Protein AF-A0A498KRM7-F1 (afdb_monomer)

Solvent-accessible surface area (backbone atoms only — not comparable to full-atom values): 10273 Å² total; per-residue (Å²): 116,70,70,62,53,54,54,50,52,51,55,53,52,55,65,71,66,56,75,82,71,75,77,71,68,79,79,68,83,72,92,68,93,82,65,61,79,34,46,36,85,34,88,87,24,96,72,38,64,85,87,56,49,73,67,54,52,52,54,52,52,51,52,52,52,52,52,51,50,50,51,50,52,48,66,72,62,71,70,75,58,91,85,62,92,75,71,87,85,65,93,72,69,62,61,35,30,31,57,50,69,48,60,38,70,71,41,68,44,74,43,61,74,63,91,89,58,89,82,85,81,76,78,41,55,90,53,94,78,74,76,93,65,100,55,76,71,45,48,57,91,70,18,81,69,56,77,88,87,57,94,87,64,83,132

Organism: Malus domestica (NCBI:txid3750)

Nearest PDB structures (foldseek):
  6qcb-assembly1_A  TM=7.915E-01  e=3.288E-01  Homo sapiens
  8tyf-assembly1_A  TM=9.054E-01  e=1.620E+00  Plasmodium vivax Sal-1
  4obz-assembly1_C  TM=6.838E-01  e=7.070E-01  Homo sapiens
  5n7n-assembly2_B  TM=8.305E-01  e=3.268E+00  Ixodes ricinus

Structure (mmCIF, N/CA/C/O backbone):
data_AF-A0A498KRM7-F1
#
_entry.id   AF-A0A498KRM7-F1
#
loop_
_atom_site.group_PDB
_atom_site.id
_atom_site.type_symbol
_atom_site.label_atom_id
_atom_site.label_alt_id
_atom_site.label_comp_id
_atom_site.label_asym_id
_atom_site.label_entity_id
_atom_site.label_seq_id
_atom_site.pdbx_PDB_ins_code
_atom_site.Cartn_x
_atom_site.Cartn_y
_atom_site.Cartn_z
_atom_site.occupancy
_atom_site.B_iso_or_equiv
_atom_site.auth_seq_id
_atom_site.auth_comp_id
_atom_site.auth_asym_id
_atom_site.auth_atom_id
_atom_site.pdbx_PDB_model_num
ATOM 1 N N . MET A 1 1 ? -59.646 27.316 9.190 1.00 57.19 1 MET A N 1
ATOM 2 C CA . MET A 1 1 ? -58.894 26.041 9.091 1.00 57.19 1 MET A CA 1
ATOM 3 C C . MET A 1 1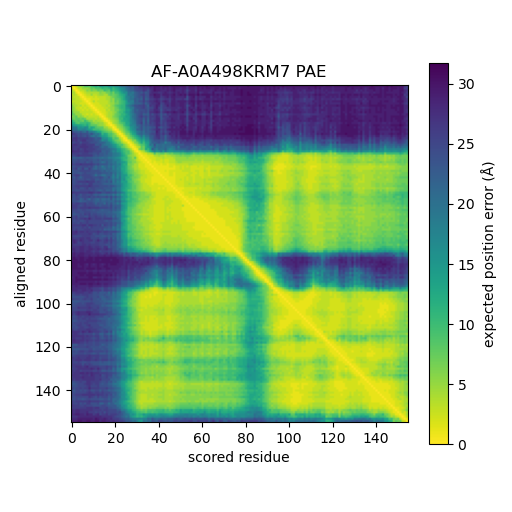 ? -58.592 25.630 7.647 1.00 57.19 1 MET A C 1
ATOM 5 O O . MET A 1 1 ? -57.488 25.167 7.413 1.00 57.19 1 MET A O 1
ATOM 9 N N . ALA A 1 2 ? -59.483 25.862 6.671 1.00 56.31 2 ALA A N 1
ATOM 10 C CA . ALA A 1 2 ? -59.248 25.506 5.261 1.00 56.31 2 ALA A CA 1
ATOM 11 C C . ALA A 1 2 ? -58.045 26.218 4.594 1.00 56.31 2 ALA A C 1
ATOM 13 O O . ALA A 1 2 ? -57.317 25.595 3.831 1.00 56.31 2 ALA A O 1
ATOM 14 N N . SER A 1 3 ? -57.780 27.488 4.932 1.00 60.19 3 SER A N 1
ATOM 15 C CA . SER A 1 3 ? -56.672 28.268 4.343 1.00 60.19 3 SER A CA 1
ATOM 16 C C . SER A 1 3 ? -55.282 27.673 4.637 1.00 60.19 3 SER A C 1
ATOM 18 O O . SER A 1 3 ? -54.439 27.574 3.750 1.00 60.19 3 SER A O 1
ATOM 20 N N . ASN A 1 4 ? -55.072 27.160 5.856 1.00 62.75 4 ASN A N 1
ATOM 21 C CA . ASN A 1 4 ? -53.793 26.562 6.259 1.00 62.75 4 ASN A CA 1
ATOM 22 C C . ASN A 1 4 ? -53.541 25.201 5.589 1.00 62.75 4 ASN A C 1
ATOM 24 O O . ASN A 1 4 ? -52.390 24.853 5.333 1.00 62.75 4 ASN A O 1
ATOM 28 N N . LEU A 1 5 ? -54.601 24.443 5.272 1.00 63.94 5 LEU A N 1
ATOM 29 C CA . LEU A 1 5 ? -54.476 23.191 4.518 1.00 63.94 5 LEU A CA 1
ATOM 30 C C . LEU A 1 5 ? -54.091 23.451 3.059 1.00 63.94 5 LEU A C 1
ATOM 32 O O . LEU A 1 5 ? -53.224 22.761 2.534 1.00 63.94 5 LEU A O 1
ATOM 36 N N . ILE A 1 6 ? -54.674 24.471 2.425 1.00 69.94 6 ILE A N 1
ATOM 37 C CA . ILE A 1 6 ? -54.345 24.833 1.038 1.00 69.94 6 ILE A CA 1
ATOM 38 C C . ILE A 1 6 ? -52.885 25.291 0.940 1.00 69.94 6 ILE A C 1
ATOM 40 O O . ILE A 1 6 ? -52.164 24.844 0.051 1.00 69.94 6 ILE A O 1
ATOM 44 N N . PHE A 1 7 ? -52.420 26.104 1.894 1.00 66.06 7 PHE A N 1
ATOM 45 C CA . PHE A 1 7 ? -51.023 26.549 1.948 1.00 66.06 7 PHE A CA 1
ATOM 46 C C . PHE A 1 7 ? -50.040 25.388 2.169 1.00 66.06 7 PHE A C 1
ATOM 48 O O . PHE A 1 7 ? -48.995 25.329 1.522 1.00 66.06 7 PHE A O 1
ATOM 55 N N . SER A 1 8 ? -50.397 24.436 3.038 1.00 68.38 8 SER A N 1
ATOM 56 C CA . SER A 1 8 ? -49.611 23.221 3.292 1.00 68.38 8 SER A CA 1
ATOM 57 C C . SER A 1 8 ? -49.501 22.334 2.045 1.00 68.38 8 SER A C 1
ATOM 59 O O . SER A 1 8 ? -48.406 21.913 1.674 1.00 68.38 8 SER A O 1
ATOM 61 N N . HIS A 1 9 ? -50.610 22.112 1.333 1.00 67.69 9 HIS A N 1
ATOM 62 C CA . HIS A 1 9 ? -50.600 21.330 0.095 1.00 67.69 9 HIS A CA 1
ATOM 63 C C . HIS A 1 9 ? -49.837 22.027 -1.040 1.00 67.69 9 HIS A C 1
ATOM 65 O O . HIS A 1 9 ? -49.131 21.349 -1.788 1.00 67.69 9 HIS A O 1
ATOM 71 N N . LEU A 1 10 ? -49.900 23.362 -1.134 1.00 68.12 10 LEU A N 1
ATOM 72 C CA . LEU A 1 10 ? -49.090 24.124 -2.091 1.00 68.12 10 LEU A CA 1
ATOM 73 C C . LEU A 1 10 ? -47.587 23.975 -1.808 1.00 68.12 10 LEU A C 1
ATOM 75 O O . LEU A 1 10 ? -46.813 23.722 -2.729 1.00 68.12 10 LEU A O 1
ATOM 79 N N . LEU A 1 11 ? -47.176 24.079 -0.540 1.00 64.94 11 LEU A N 1
ATOM 80 C CA . LEU A 1 11 ? -45.778 23.919 -0.121 1.00 64.94 11 LEU A CA 1
ATOM 81 C C . LEU A 1 11 ? -45.237 22.513 -0.417 1.00 64.94 11 LEU A C 1
ATOM 83 O O . LEU A 1 11 ? -44.114 22.373 -0.901 1.00 64.94 11 LEU A O 1
ATOM 87 N N . ILE A 1 12 ? -46.040 21.475 -0.177 1.00 66.94 12 ILE A N 1
ATOM 88 C CA . ILE A 1 12 ? -45.656 20.086 -0.468 1.00 66.94 12 ILE A CA 1
ATOM 89 C C . ILE A 1 12 ? -45.570 19.851 -1.984 1.00 66.94 12 ILE A C 1
ATOM 91 O O . ILE A 1 12 ? -44.625 19.215 -2.448 1.00 66.94 12 ILE A O 1
ATOM 95 N N . SER A 1 13 ? -46.497 20.408 -2.771 1.00 65.25 13 SER A N 1
ATOM 96 C CA . SER A 1 13 ? -46.458 20.309 -4.235 1.00 65.25 13 SER A CA 1
ATOM 97 C C . SER A 1 13 ? -45.222 20.991 -4.828 1.00 65.25 13 SER A C 1
ATOM 99 O O . SER A 1 13 ? -44.617 20.442 -5.746 1.00 65.25 13 SER A O 1
ATOM 101 N N . ILE A 1 14 ? -44.816 22.147 -4.288 1.00 63.16 14 ILE A N 1
ATOM 102 C CA . ILE A 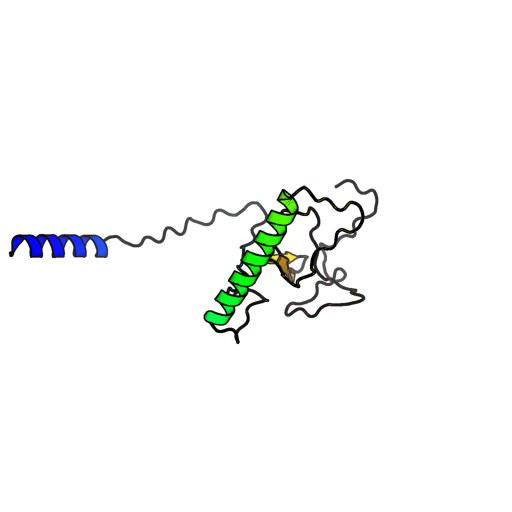1 14 ? -43.618 22.874 -4.734 1.00 63.16 14 ILE A CA 1
ATOM 103 C C . ILE A 1 14 ? -42.353 22.034 -4.511 1.00 63.16 14 ILE A C 1
ATOM 105 O O . ILE A 1 14 ? -41.505 21.981 -5.399 1.00 63.16 14 ILE A O 1
ATOM 109 N N . MET A 1 15 ? -42.249 21.313 -3.388 1.00 61.88 15 MET A N 1
ATOM 110 C CA . MET A 1 15 ? -41.088 20.461 -3.084 1.00 61.88 15 MET A CA 1
ATOM 111 C C . MET A 1 15 ? -40.979 19.212 -3.974 1.00 61.88 15 MET A C 1
ATOM 113 O O . MET A 1 15 ? -39.873 18.727 -4.195 1.00 61.88 15 MET A O 1
ATOM 117 N N . ILE A 1 16 ? -42.095 18.701 -4.507 1.00 63.19 16 ILE A N 1
ATOM 118 C CA . ILE A 1 16 ? -42.110 17.521 -5.394 1.00 63.19 16 ILE A CA 1
ATOM 119 C C . ILE A 1 16 ? -41.767 17.907 -6.843 1.00 63.19 16 ILE A C 1
ATOM 121 O O . ILE A 1 16 ? -41.226 17.094 -7.589 1.00 63.19 16 ILE A O 1
ATOM 125 N N . THR A 1 17 ? -42.039 19.153 -7.245 1.00 57.31 17 THR A N 1
ATOM 126 C CA . THR A 1 17 ? -41.766 19.638 -8.607 1.00 57.31 17 THR A CA 1
ATOM 127 C C . THR A 1 17 ? -40.364 20.194 -8.822 1.00 57.31 17 THR A C 1
ATOM 129 O O . THR A 1 17 ? -40.031 20.495 -9.964 1.00 57.31 17 THR A O 1
ATOM 132 N N . ILE A 1 18 ? -39.533 20.334 -7.779 1.00 61.56 18 ILE A N 1
ATOM 133 C CA . ILE A 1 18 ? -38.116 20.660 -7.981 1.00 61.56 18 ILE A CA 1
ATOM 134 C C . ILE A 1 18 ? -37.482 19.413 -8.597 1.00 61.56 18 ILE A C 1
ATOM 136 O O . ILE A 1 18 ? -37.356 18.399 -7.903 1.00 61.56 18 ILE A O 1
ATOM 140 N N . PRO A 1 19 ? -37.073 19.439 -9.877 1.00 58.38 19 PRO A N 1
ATOM 141 C CA . PRO A 1 19 ? -36.328 18.330 -10.428 1.00 58.38 19 PRO A CA 1
ATOM 142 C C . PRO A 1 19 ? -35.072 18.227 -9.571 1.00 58.38 19 PRO A C 1
ATOM 144 O O . PRO A 1 19 ? -34.320 19.197 -9.457 1.00 58.38 19 PRO A O 1
ATOM 147 N N . GLN A 1 20 ? -34.828 17.068 -8.960 1.00 59.41 20 GLN A N 1
ATOM 148 C CA . GLN A 1 20 ? -33.484 16.716 -8.527 1.00 59.41 20 GLN A CA 1
ATOM 149 C C . GLN A 1 20 ? -32.651 16.577 -9.801 1.00 59.41 20 GLN A C 1
ATOM 151 O O . GLN A 1 20 ? -32.352 15.478 -10.258 1.00 59.41 20 GLN A O 1
ATOM 156 N N . SER A 1 21 ? -32.294 17.702 -10.419 1.00 55.53 21 SER A N 1
ATOM 157 C CA . SER A 1 21 ? -31.152 17.752 -11.300 1.00 55.53 21 SER A CA 1
ATOM 158 C C . SER A 1 21 ? -29.974 17.446 -10.394 1.00 55.53 21 SER A C 1
ATOM 160 O O . SER A 1 21 ? -29.400 18.333 -9.760 1.00 55.53 21 SER A O 1
ATOM 162 N N . SER A 1 22 ? -29.653 16.160 -10.266 1.00 56.50 22 SER A N 1
ATOM 163 C CA . SER A 1 22 ? -28.323 15.731 -9.900 1.00 56.50 22 SER A CA 1
ATOM 164 C C . SER A 1 22 ? -27.412 16.409 -10.910 1.00 56.50 22 SER A C 1
ATOM 166 O O . SER A 1 22 ? -27.273 15.941 -12.039 1.00 56.50 22 SER A O 1
ATOM 168 N N . MET A 1 23 ? -26.868 17.566 -10.535 1.00 48.72 23 MET A N 1
ATOM 169 C CA . MET A 1 23 ? -25.768 18.195 -11.238 1.00 48.72 23 MET A CA 1
ATOM 170 C C . MET A 1 23 ? -24.586 17.242 -11.087 1.00 48.72 23 MET A C 1
ATOM 172 O O . MET A 1 23 ? -23.705 17.431 -10.252 1.00 48.72 23 MET A O 1
ATOM 176 N N . SER A 1 24 ? -24.569 16.165 -11.871 1.00 58.97 24 SER A N 1
ATOM 177 C CA . SER A 1 24 ? -23.308 15.562 -12.236 1.00 58.97 24 SER A CA 1
ATOM 178 C C . SER A 1 24 ? -22.646 16.605 -13.117 1.00 58.97 24 SER A C 1
ATOM 180 O O . SER A 1 24 ? -22.970 16.713 -14.302 1.00 58.97 24 SER A O 1
ATOM 182 N N . SER A 1 25 ? -21.783 17.431 -12.519 1.00 55.44 25 SER A N 1
ATOM 183 C CA . SER A 1 25 ? -20.881 18.260 -13.307 1.00 55.44 25 SER A CA 1
ATOM 184 C C . SER A 1 25 ? -20.263 17.367 -14.380 1.00 55.44 25 SER A C 1
ATOM 186 O O . SER A 1 25 ? -19.811 16.263 -14.043 1.00 55.44 25 SER A O 1
ATOM 188 N N . PRO A 1 26 ? -20.261 17.792 -15.655 1.00 56.28 26 PRO A N 1
ATOM 189 C CA . PRO A 1 26 ? -19.512 17.080 -16.669 1.00 56.28 26 PRO A CA 1
ATOM 190 C C . PRO A 1 26 ? -18.087 16.941 -16.143 1.00 56.28 26 PRO A C 1
ATOM 192 O O . PRO A 1 26 ? -17.455 17.939 -15.795 1.00 56.28 26 PRO A O 1
ATOM 195 N N . LYS A 1 27 ? -17.618 15.697 -15.991 1.00 64.62 27 LYS A N 1
ATOM 196 C CA . LYS A 1 27 ? -16.244 15.434 -15.571 1.00 64.62 27 LYS A CA 1
ATOM 197 C C . LYS A 1 27 ? -15.353 15.988 -16.669 1.00 64.62 27 LYS A C 1
ATOM 199 O O . LYS A 1 27 ? -15.212 15.373 -17.724 1.00 64.62 27 LYS A O 1
ATOM 204 N N . THR A 1 28 ? -14.807 17.177 -16.452 1.00 67.06 28 THR A N 1
ATOM 205 C CA . THR A 1 28 ? -13.734 17.697 -17.286 1.00 67.06 28 THR A CA 1
ATOM 206 C C . THR A 1 28 ? -12.625 16.646 -17.316 1.00 67.06 28 THR A C 1
ATOM 208 O O . THR A 1 28 ? -12.346 16.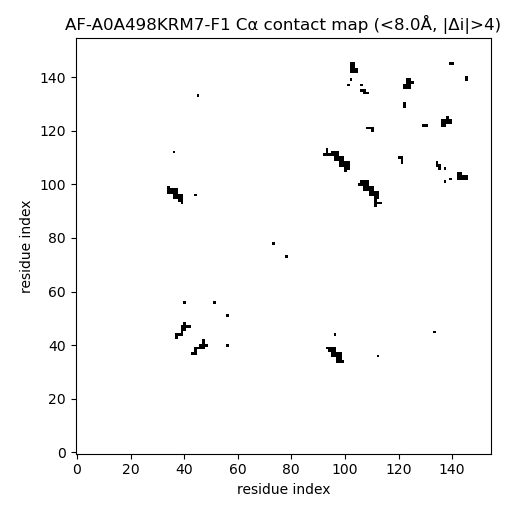040 -16.277 1.00 67.06 28 THR A O 1
ATOM 211 N N . PRO A 1 29 ? -11.997 16.378 -18.475 1.00 69.56 29 PRO A N 1
ATOM 212 C CA . PRO A 1 29 ? -10.862 15.472 -18.523 1.00 69.56 29 PRO A CA 1
ATOM 213 C C . PRO A 1 29 ? -9.796 16.010 -17.573 1.00 69.56 29 PRO A C 1
ATOM 215 O O . PRO A 1 29 ? -9.258 17.101 -17.790 1.00 69.56 29 PRO A O 1
ATOM 218 N N . VAL A 1 30 ? -9.535 15.287 -16.486 1.00 66.56 30 VAL A N 1
ATOM 219 C CA . VAL A 1 30 ? -8.496 15.678 -15.540 1.00 66.56 30 VAL A CA 1
ATOM 220 C C . VAL A 1 30 ? -7.163 15.550 -16.269 1.00 66.56 30 VAL A C 1
ATOM 222 O O . VAL A 1 30 ? -6.731 14.455 -16.621 1.00 66.56 30 VAL A O 1
ATOM 225 N N . ARG A 1 31 ? -6.511 16.686 -16.531 1.00 75.19 31 ARG A N 1
ATOM 226 C CA . ARG A 1 31 ? -5.102 16.722 -16.937 1.00 75.19 31 ARG A CA 1
ATOM 227 C C . ARG A 1 31 ? -4.255 16.471 -15.692 1.00 75.19 31 ARG A C 1
ATOM 229 O O . ARG A 1 31 ? -3.796 17.416 -15.063 1.00 75.19 31 ARG A O 1
ATOM 236 N N . GLY A 1 32 ? -4.114 15.208 -15.297 1.00 83.19 32 GLY A N 1
ATOM 237 C CA . GLY A 1 32 ? -3.305 14.835 -14.139 1.00 83.19 32 GLY A CA 1
ATOM 238 C C . GLY A 1 32 ? -3.702 13.509 -13.502 1.00 83.19 32 GLY A C 1
ATOM 239 O O . GLY A 1 32 ? -4.508 12.749 -14.037 1.00 83.19 32 GLY A O 1
ATOM 240 N N . PHE A 1 33 ? -3.106 13.242 -12.344 1.00 86.25 33 PHE A N 1
ATOM 241 C CA . PHE A 1 33 ? -3.447 12.097 -11.515 1.00 86.25 33 PHE A CA 1
ATOM 242 C C . PHE A 1 33 ? -4.683 12.409 -10.666 1.00 86.25 33 PHE A C 1
ATOM 244 O O . PHE A 1 33 ? -4.699 13.373 -9.904 1.00 86.25 33 PHE A O 1
ATOM 251 N N . GLU A 1 34 ? -5.706 11.566 -10.780 1.00 88.31 34 GLU A N 1
ATOM 252 C CA . GLU A 1 34 ? -6.880 11.581 -9.911 1.00 88.31 34 GLU A CA 1
ATOM 253 C C . GLU A 1 34 ? -6.965 10.237 -9.188 1.00 88.31 34 GLU A C 1
ATOM 255 O O . GLU A 1 34 ? -6.985 9.177 -9.818 1.00 88.31 34 GLU A O 1
ATOM 260 N N . ALA A 1 35 ? -7.060 10.279 -7.861 1.00 89.00 35 ALA A N 1
ATOM 261 C CA . ALA A 1 35 ? -7.368 9.112 -7.052 1.00 89.00 35 ALA A CA 1
ATOM 262 C C . ALA A 1 35 ? -8.463 9.453 -6.047 1.00 89.00 35 ALA A C 1
ATOM 264 O O . ALA A 1 35 ? -8.412 10.462 -5.344 1.00 89.00 35 ALA A O 1
ATOM 265 N N . ARG A 1 36 ? -9.465 8.579 -5.960 1.00 89.44 36 ARG A N 1
ATOM 266 C CA . ARG A 1 36 ? -10.531 8.703 -4.968 1.00 89.44 36 ARG A CA 1
ATOM 267 C C . ARG A 1 36 ? -10.017 8.251 -3.603 1.00 89.44 36 ARG A C 1
ATOM 269 O O . ARG A 1 36 ? -9.508 7.137 -3.481 1.00 89.44 36 ARG A O 1
ATOM 276 N N . LEU A 1 37 ? -10.248 9.071 -2.577 1.00 92.75 37 LEU A N 1
ATOM 277 C CA . LEU A 1 37 ? -10.080 8.659 -1.185 1.00 92.75 37 LEU A CA 1
ATOM 278 C C . LEU A 1 37 ? -11.225 7.725 -0.771 1.00 92.75 37 LEU A C 1
ATOM 280 O O . LEU A 1 37 ? -12.410 8.031 -0.933 1.00 92.75 37 LEU A O 1
ATOM 284 N N . ILE A 1 38 ? -10.853 6.568 -0.242 1.00 94.31 38 ILE A N 1
ATOM 285 C CA . ILE A 1 38 ? -11.735 5.514 0.243 1.00 94.31 38 ILE A CA 1
ATOM 286 C C . ILE A 1 38 ? -11.513 5.409 1.747 1.00 94.31 38 ILE A C 1
ATOM 288 O O . ILE A 1 38 ? -10.422 5.065 2.199 1.00 94.31 38 ILE A O 1
ATOM 292 N N . HIS A 1 39 ? -12.554 5.684 2.530 1.00 92.94 39 HIS A N 1
ATOM 293 C CA . HIS A 1 39 ? -12.485 5.484 3.973 1.00 92.94 39 HIS A CA 1
ATOM 294 C C . HIS A 1 39 ? -12.285 3.994 4.292 1.00 92.94 39 HIS A C 1
ATOM 296 O O . HIS A 1 39 ? -12.945 3.143 3.691 1.00 92.94 39 HIS A O 1
ATOM 302 N N . ARG A 1 40 ? -11.436 3.658 5.267 1.00 90.44 40 ARG A N 1
ATOM 303 C CA . ARG A 1 40 ? -11.061 2.264 5.578 1.00 90.44 40 ARG A CA 1
ATOM 304 C C . ARG A 1 40 ? -12.226 1.329 5.901 1.00 90.44 40 ARG A C 1
ATOM 306 O O . ARG A 1 40 ? -12.159 0.144 5.592 1.00 90.44 40 ARG A O 1
ATOM 313 N N . ASP A 1 41 ? -13.282 1.871 6.506 1.00 90.38 41 ASP A N 1
ATOM 314 C CA . ASP A 1 41 ? -14.492 1.134 6.893 1.00 90.38 41 ASP A CA 1
ATOM 315 C C . ASP A 1 41 ? -15.553 1.112 5.768 1.00 90.38 41 ASP A C 1
ATOM 317 O O . ASP A 1 41 ? -16.659 0.614 5.974 1.00 90.38 41 ASP A O 1
ATOM 321 N N . SER A 1 42 ? -15.241 1.652 4.583 1.00 92.12 42 SER A N 1
ATOM 322 C CA . SER A 1 42 ? -16.087 1.568 3.386 1.00 92.12 42 SER A CA 1
ATOM 323 C C . SER A 1 42 ? -16.063 0.153 2.801 1.00 92.12 42 SER A C 1
ATOM 325 O O . SER A 1 42 ? -14.982 -0.422 2.724 1.00 92.12 42 SER A O 1
ATOM 327 N N . PRO A 1 43 ? -17.178 -0.381 2.268 1.00 92.25 43 PRO A N 1
ATOM 328 C CA . PRO A 1 43 ? -17.184 -1.637 1.507 1.00 92.25 43 PRO A CA 1
ATOM 329 C C . PRO A 1 43 ? -16.219 -1.673 0.311 1.00 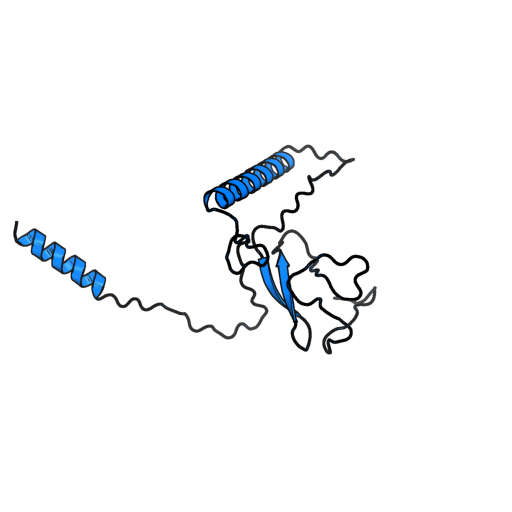92.25 43 PRO A C 1
ATOM 331 O O . PRO A 1 43 ? -15.881 -2.743 -0.177 1.00 92.25 43 PRO A O 1
ATOM 334 N N . GLN A 1 44 ? -15.780 -0.508 -0.173 1.00 90.31 44 GLN A N 1
ATOM 335 C CA . GLN A 1 44 ? -14.810 -0.374 -1.268 1.00 90.31 44 GLN A CA 1
ATOM 336 C C . GLN A 1 44 ? -13.349 -0.509 -0.806 1.00 90.31 44 GLN A C 1
ATOM 338 O O . GLN A 1 44 ? -12.442 -0.515 -1.637 1.00 90.31 44 GLN A O 1
ATOM 343 N N . SER A 1 45 ? -13.110 -0.549 0.505 1.00 89.56 45 SER A N 1
ATOM 344 C CA . SER A 1 45 ? -11.779 -0.653 1.101 1.00 89.56 45 SER A CA 1
ATOM 345 C C . SER A 1 45 ? -11.289 -2.104 1.098 1.00 89.56 45 SER A C 1
ATOM 347 O O . SER A 1 45 ? -12.051 -2.990 1.493 1.00 89.56 45 SER A O 1
ATOM 349 N N . PRO A 1 46 ? -10.007 -2.370 0.779 1.00 86.12 46 PRO A N 1
ATOM 350 C CA . PRO A 1 46 ? -9.416 -3.699 0.958 1.00 86.12 46 PRO A CA 1
ATOM 351 C C . PRO A 1 46 ? -9.366 -4.134 2.435 1.00 86.12 46 PRO A C 1
ATOM 353 O O . PRO A 1 46 ? -9.231 -5.318 2.722 1.00 86.12 46 PRO A O 1
ATOM 356 N N . PHE A 1 47 ? -9.512 -3.197 3.379 1.00 85.38 47 PHE A N 1
ATOM 357 C CA . PHE A 1 47 ? -9.553 -3.471 4.819 1.00 85.38 47 PHE A CA 1
ATOM 358 C C . PHE A 1 47 ? -10.980 -3.599 5.371 1.00 85.38 47 PHE A C 1
ATOM 360 O O . PHE A 1 47 ? -11.172 -3.618 6.592 1.00 85.38 47 PHE A O 1
ATOM 367 N N . TYR A 1 48 ? -11.997 -3.649 4.505 1.00 89.06 48 TYR A N 1
ATOM 368 C CA . TYR A 1 48 ? -13.381 -3.747 4.945 1.00 89.06 48 TYR A CA 1
ATOM 369 C C . TYR A 1 48 ? -13.653 -5.078 5.652 1.00 89.06 48 TYR A C 1
ATOM 371 O O . TYR A 1 48 ? -13.654 -6.150 5.050 1.00 89.06 48 TYR A O 1
ATOM 379 N N . ASN A 1 49 ? -13.952 -5.011 6.950 1.00 89.44 49 ASN A N 1
ATOM 380 C CA . ASN A 1 49 ? -14.339 -6.191 7.709 1.00 89.44 49 ASN A CA 1
ATOM 381 C C . ASN A 1 49 ? -15.844 -6.469 7.549 1.00 89.44 49 ASN A C 1
ATOM 383 O O . ASN A 1 49 ? -16.685 -5.828 8.194 1.00 89.44 49 ASN A O 1
ATOM 387 N N . LEU A 1 50 ? -16.165 -7.470 6.724 1.00 91.44 50 LEU A N 1
ATOM 388 C CA . LEU A 1 50 ? -17.529 -7.968 6.496 1.00 91.44 50 LEU A CA 1
ATOM 389 C C . LEU A 1 50 ? -18.187 -8.517 7.771 1.00 91.44 50 LEU A C 1
ATOM 391 O O . LEU A 1 50 ? -19.399 -8.414 7.930 1.00 91.44 50 LEU A O 1
ATOM 395 N N . LYS A 1 51 ? -17.397 -9.055 8.706 1.00 94.31 51 LYS A N 1
ATOM 396 C CA . LYS A 1 51 ? -17.884 -9.642 9.966 1.00 94.31 51 LYS A CA 1
ATOM 397 C C . LYS A 1 51 ? -18.104 -8.596 11.068 1.00 94.31 51 LYS A C 1
ATOM 399 O O . LYS A 1 51 ? -18.591 -8.929 12.147 1.00 94.31 51 LYS A O 1
ATOM 404 N N . ALA A 1 52 ? -17.722 -7.336 10.849 1.00 92.19 52 ALA A N 1
ATOM 405 C CA . ALA A 1 52 ? -17.858 -6.293 11.860 1.00 92.19 52 ALA A CA 1
ATOM 406 C C . ALA A 1 52 ? -19.300 -5.769 11.952 1.00 92.19 52 ALA A C 1
ATOM 408 O O . ALA A 1 52 ? -19.879 -5.307 10.969 1.00 92.19 52 ALA A O 1
ATOM 409 N N . THR A 1 53 ? -19.854 -5.756 13.166 1.00 94.88 53 THR A N 1
ATOM 410 C CA . THR A 1 53 ? -21.125 -5.080 13.458 1.00 94.88 53 THR A CA 1
ATOM 411 C C . THR A 1 53 ? -20.949 -3.553 13.460 1.00 94.88 53 THR A C 1
ATOM 413 O O . THR A 1 53 ? -19.828 -3.061 13.647 1.00 94.88 53 THR A O 1
ATOM 416 N N . PRO A 1 54 ? -22.033 -2.764 13.320 1.00 93.81 54 PRO A N 1
ATOM 417 C CA . PRO A 1 54 ? -21.964 -1.305 13.455 1.00 93.81 54 PRO A CA 1
ATOM 418 C C . PRO A 1 54 ? -21.313 -0.853 14.771 1.00 93.81 54 PRO A C 1
ATOM 420 O O . PRO A 1 54 ? -20.444 0.017 14.774 1.00 93.81 54 PRO A O 1
ATOM 423 N N . THR A 1 55 ? -21.642 -1.510 15.885 1.00 95.25 55 THR A N 1
ATOM 424 C CA . THR A 1 55 ? -21.041 -1.228 17.195 1.00 95.25 55 THR A CA 1
ATOM 425 C C . THR A 1 55 ? -19.539 -1.504 17.215 1.00 95.25 55 THR A C 1
ATOM 427 O O . THR A 1 55 ? -18.785 -0.719 17.790 1.00 95.25 55 THR A O 1
ATOM 430 N N . ASN A 1 56 ? -19.080 -2.585 16.573 1.00 92.44 56 ASN A N 1
ATOM 431 C CA . ASN A 1 56 ? -17.651 -2.884 16.465 1.00 92.44 56 ASN A CA 1
ATOM 432 C C . ASN A 1 56 ? -16.919 -1.787 15.683 1.00 92.44 56 ASN A C 1
ATOM 434 O O . ASN A 1 56 ? -15.862 -1.341 16.124 1.00 92.44 56 ASN A O 1
ATOM 438 N N . ARG A 1 57 ? -17.503 -1.289 14.584 1.00 90.31 57 ARG A N 1
ATOM 439 C CA . ARG A 1 57 ? -16.931 -0.177 13.803 1.00 90.31 57 ARG A CA 1
ATOM 440 C C . ARG A 1 57 ? -16.818 1.104 14.633 1.00 90.31 57 ARG A C 1
ATOM 442 O O . ARG A 1 57 ? -15.750 1.708 14.662 1.00 90.31 57 ARG A O 1
ATOM 449 N N . ILE A 1 58 ? -17.860 1.459 15.390 1.00 92.06 58 ILE A N 1
ATOM 450 C CA . ILE A 1 58 ? -17.848 2.628 16.291 1.00 92.06 58 ILE A CA 1
ATOM 451 C C . ILE A 1 58 ? -16.778 2.478 17.381 1.00 92.06 58 ILE A C 1
ATOM 453 O O . ILE A 1 58 ? -16.023 3.415 17.645 1.00 92.06 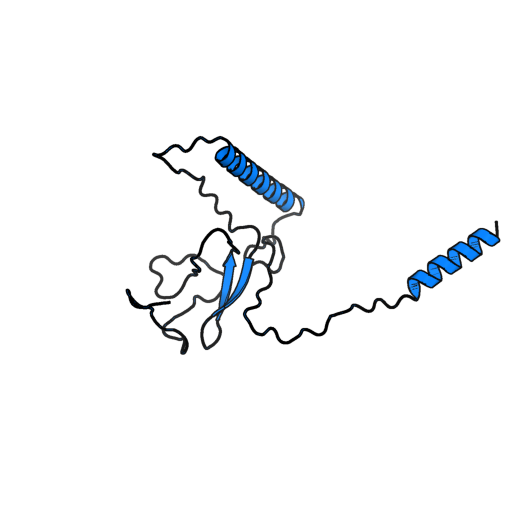58 ILE A O 1
ATOM 457 N N . LYS A 1 59 ? -16.675 1.297 18.005 1.00 91.94 59 LYS A N 1
ATOM 458 C CA . LYS A 1 59 ? -15.643 1.016 19.017 1.00 91.94 59 LYS A CA 1
ATOM 459 C C . LYS A 1 59 ? -14.237 1.163 18.432 1.00 91.94 59 LYS A C 1
ATOM 461 O O . LYS A 1 59 ? -13.392 1.799 19.061 1.00 91.94 59 LYS A O 1
ATOM 466 N N . SER A 1 60 ? -13.997 0.627 17.238 1.00 88.31 60 SER A N 1
ATOM 467 C CA . SER A 1 60 ? -12.711 0.756 16.546 1.00 88.31 60 SER A CA 1
ATOM 468 C C . SER A 1 60 ? -12.395 2.210 16.189 1.00 88.31 60 SER A C 1
ATOM 470 O O . SER A 1 60 ? -11.297 2.674 16.485 1.00 88.31 60 SER A O 1
ATOM 472 N N . ALA A 1 61 ? -13.360 2.963 15.653 1.00 88.62 61 ALA A N 1
ATOM 473 C CA . ALA A 1 61 ? -13.191 4.387 15.359 1.00 88.62 61 ALA A CA 1
ATOM 474 C C . ALA A 1 61 ? -12.855 5.200 16.621 1.00 88.62 61 ALA A C 1
ATOM 476 O O . ALA A 1 61 ? -11.922 6.003 16.617 1.00 88.62 61 ALA A O 1
ATOM 477 N N . ARG A 1 62 ? -13.539 4.933 17.741 1.00 90.62 62 ARG A N 1
ATOM 478 C CA . ARG A 1 62 ? -13.246 5.574 19.032 1.00 90.62 62 ARG A CA 1
ATOM 479 C C . ARG A 1 62 ? -11.823 5.287 19.513 1.00 90.62 62 ARG A C 1
ATOM 481 O O . ARG A 1 62 ? -11.157 6.206 19.980 1.00 90.62 62 ARG A O 1
ATOM 488 N N . ARG A 1 63 ? -11.351 4.038 19.400 1.00 89.69 63 ARG A N 1
ATOM 489 C CA . ARG A 1 63 ? -9.970 3.672 19.772 1.00 89.69 63 ARG A CA 1
ATOM 490 C C . ARG A 1 63 ? -8.947 4.479 18.972 1.00 89.69 63 ARG A C 1
ATOM 492 O O . ARG A 1 63 ? -8.040 5.045 19.575 1.00 89.69 63 ARG A O 1
ATOM 499 N N . ARG A 1 64 ? -9.147 4.618 17.657 1.00 87.25 64 ARG A N 1
ATOM 500 C CA . ARG A 1 64 ? -8.270 5.423 16.787 1.00 87.25 64 ARG A CA 1
ATOM 501 C C . ARG A 1 64 ? -8.267 6.903 17.158 1.00 87.25 64 ARG A C 1
ATOM 503 O O . ARG A 1 64 ? -7.206 7.514 17.223 1.00 87.25 64 ARG A O 1
ATOM 510 N N . ILE A 1 65 ? -9.434 7.477 17.457 1.00 88.00 65 ILE A N 1
ATOM 511 C CA . ILE A 1 65 ? -9.538 8.874 17.912 1.00 88.00 65 ILE A CA 1
ATOM 512 C C . ILE A 1 65 ? -8.754 9.082 19.212 1.00 88.00 65 ILE A C 1
ATOM 514 O O . ILE A 1 65 ? -7.980 10.031 19.307 1.00 88.00 65 ILE A O 1
ATOM 518 N N . ILE A 1 66 ? -8.907 8.187 20.192 1.00 89.25 66 ILE A N 1
ATOM 519 C CA . ILE A 1 66 ? -8.172 8.266 21.463 1.00 89.25 66 ILE A CA 1
ATOM 520 C C . ILE A 1 66 ? -6.660 8.147 21.224 1.00 89.25 66 ILE A C 1
ATOM 522 O O . ILE A 1 66 ? -5.897 8.942 21.770 1.00 89.25 66 ILE A O 1
ATOM 526 N N . ALA A 1 67 ? -6.221 7.210 20.379 1.00 85.12 67 ALA A N 1
ATOM 527 C CA . ALA A 1 67 ? -4.810 7.056 20.026 1.00 85.12 67 ALA A CA 1
ATOM 528 C C . ALA A 1 67 ? -4.236 8.335 19.390 1.00 85.12 67 ALA A C 1
ATOM 530 O O . ALA A 1 67 ? -3.195 8.827 19.829 1.00 85.12 67 ALA A O 1
ATOM 531 N N . ARG A 1 68 ? -4.956 8.942 18.435 1.00 83.75 68 ARG A N 1
ATOM 532 C CA . ARG A 1 68 ? -4.564 10.222 17.819 1.00 83.75 68 ARG A CA 1
ATOM 533 C C . ARG A 1 68 ? -4.510 11.366 18.821 1.00 83.75 68 ARG A C 1
ATOM 535 O O . ARG A 1 68 ? -3.562 12.144 18.800 1.00 83.75 68 ARG A O 1
ATOM 542 N N . GLN A 1 69 ? -5.491 11.465 19.715 1.00 88.50 69 GLN A N 1
ATOM 543 C CA . GLN A 1 69 ? -5.489 12.479 20.771 1.00 88.50 69 GLN A CA 1
ATOM 544 C C . GLN A 1 69 ? -4.299 12.309 21.719 1.00 88.50 69 GLN A C 1
ATOM 546 O O . GLN A 1 69 ? -3.683 13.301 22.098 1.00 88.50 69 GLN A O 1
ATOM 551 N N . ASN A 1 70 ? -3.951 11.073 22.082 1.00 86.00 70 ASN A N 1
ATOM 552 C CA . ASN A 1 70 ? -2.786 10.791 22.919 1.00 86.00 70 ASN A CA 1
ATOM 553 C C . ASN A 1 70 ? -1.481 11.174 22.212 1.00 86.00 70 ASN A C 1
ATOM 555 O O . ASN A 1 70 ? -0.636 11.822 22.825 1.00 86.00 70 ASN A O 1
ATOM 559 N N . TYR A 1 71 ? -1.349 10.848 20.923 1.00 81.62 71 TYR A N 1
ATOM 560 C CA . TYR A 1 71 ? -0.204 11.259 20.110 1.00 81.62 71 TYR A CA 1
ATOM 561 C C . TYR A 1 71 ? -0.093 12.786 20.008 1.00 81.62 71 TYR A C 1
ATOM 563 O O . TYR A 1 71 ? 0.972 13.348 20.249 1.00 81.62 71 TYR A O 1
ATOM 571 N N . PHE A 1 72 ? -1.204 13.477 19.744 1.00 83.19 72 PHE A N 1
ATOM 572 C CA . PHE A 1 72 ? -1.222 14.937 19.684 1.00 83.19 72 PHE A CA 1
ATOM 573 C C . PHE A 1 72 ? -0.866 15.572 21.035 1.00 83.19 72 PHE A C 1
ATOM 575 O O . PHE A 1 72 ? -0.040 16.475 21.093 1.00 83.19 72 PHE A O 1
ATOM 582 N N . LYS A 1 73 ? -1.418 15.066 22.145 1.00 87.44 73 LYS A N 1
ATOM 583 C CA . LYS A 1 73 ? -1.037 15.513 23.495 1.00 87.44 73 LYS A CA 1
ATOM 584 C C . LYS A 1 73 ? 0.449 15.295 23.771 1.00 87.44 73 LYS A C 1
ATOM 586 O O . LYS A 1 73 ? 1.076 16.162 24.371 1.00 87.44 73 LYS A O 1
ATOM 591 N N . TRP A 1 74 ? 1.007 14.162 23.341 1.00 84.75 74 TRP A N 1
ATOM 592 C CA . TRP A 1 74 ? 2.436 13.884 23.461 1.00 84.75 74 TRP A CA 1
ATOM 593 C C . TRP A 1 74 ? 3.270 14.902 22.673 1.00 84.75 74 TRP A C 1
ATOM 595 O O . TRP A 1 74 ? 4.153 15.521 23.267 1.00 84.75 74 TRP A O 1
ATOM 605 N N . LEU A 1 75 ? 2.925 15.167 21.407 1.00 82.88 75 LEU A N 1
ATOM 606 C CA . LEU A 1 75 ? 3.573 16.201 20.590 1.00 82.88 75 LEU A CA 1
ATOM 607 C C . LEU A 1 75 ? 3.525 17.580 21.265 1.00 82.88 75 LEU A C 1
ATOM 609 O O . LEU A 1 75 ? 4.544 18.260 21.369 1.00 82.88 75 LEU A O 1
ATOM 613 N N . MET A 1 76 ? 2.359 17.967 21.786 1.00 86.19 76 MET A N 1
ATOM 614 C CA . MET A 1 76 ? 2.157 19.262 22.444 1.00 86.19 76 MET A CA 1
ATOM 615 C C . MET A 1 76 ? 2.824 19.365 23.822 1.00 86.19 76 MET A C 1
ATOM 617 O O . MET A 1 76 ? 2.992 20.466 24.338 1.00 86.19 76 MET A O 1
ATOM 621 N N . SER A 1 77 ? 3.214 18.246 24.437 1.00 85.50 77 SER A N 1
ATOM 622 C CA . SER A 1 77 ? 3.820 18.246 25.774 1.00 85.50 77 SER A CA 1
ATOM 623 C C . SER A 1 77 ? 5.267 18.749 25.805 1.00 85.50 77 SER A C 1
ATOM 625 O O . SER A 1 77 ? 5.831 18.887 26.890 1.00 85.50 77 SER A O 1
ATOM 627 N N . GLY A 1 78 ? 5.899 18.967 24.645 1.00 73.12 78 GLY A N 1
ATOM 628 C CA . GLY A 1 78 ? 7.299 19.397 24.553 1.00 73.12 78 GLY A CA 1
ATOM 629 C C . GLY A 1 78 ? 8.313 18.367 25.074 1.00 73.12 78 GLY A C 1
ATOM 630 O O . GLY A 1 78 ? 9.511 18.640 25.098 1.00 73.12 78 GLY A O 1
ATOM 631 N N . LYS A 1 79 ? 7.862 17.170 25.477 1.00 67.25 79 LYS A N 1
ATOM 632 C CA . LYS A 1 79 ? 8.707 16.064 25.942 1.00 67.25 79 LYS A CA 1
ATOM 633 C C . LYS A 1 79 ? 9.306 15.316 24.750 1.00 67.25 79 LYS A C 1
ATOM 635 O O . LYS A 1 79 ? 8.954 14.172 24.475 1.00 67.25 79 LYS A O 1
ATOM 640 N N . THR A 1 80 ? 10.238 15.948 24.046 1.00 58.97 80 THR A N 1
ATOM 641 C CA . THR A 1 80 ? 11.135 15.243 23.125 1.00 58.97 80 THR A CA 1
ATOM 642 C C . THR A 1 80 ? 12.148 14.454 23.956 1.00 58.97 80 THR A C 1
ATOM 644 O O . THR A 1 80 ? 13.199 14.956 24.351 1.00 58.97 80 THR A O 1
ATOM 647 N N . GLN A 1 81 ? 11.842 13.194 24.275 1.00 57.62 81 GLN A N 1
ATOM 648 C CA . GLN A 1 81 ? 12.879 12.278 24.749 1.00 57.62 81 GLN A CA 1
ATOM 649 C C . GLN A 1 81 ? 13.857 12.056 23.588 1.00 57.62 81 GLN A C 1
ATOM 651 O O . GLN A 1 81 ? 13.586 11.276 22.680 1.00 57.62 81 GLN A O 1
ATOM 656 N N . ARG A 1 82 ? 14.991 12.770 23.616 1.00 55.12 82 ARG A N 1
ATOM 657 C CA . ARG A 1 82 ? 16.035 12.737 22.576 1.00 55.12 82 ARG A CA 1
ATOM 658 C C . ARG A 1 82 ? 16.604 11.336 22.294 1.00 55.12 82 ARG A C 1
ATOM 660 O O . ARG A 1 82 ? 17.241 11.169 21.266 1.00 55.12 82 ARG A O 1
ATOM 667 N N . ASN A 1 83 ? 16.345 10.340 23.152 1.00 52.91 83 ASN A N 1
ATOM 668 C CA . ASN A 1 83 ? 17.010 9.033 23.095 1.00 52.91 83 ASN A CA 1
ATOM 669 C C . ASN A 1 83 ? 16.077 7.812 22.962 1.00 52.91 83 ASN A C 1
ATOM 671 O O . ASN A 1 83 ? 16.569 6.689 22.973 1.00 52.91 83 ASN A O 1
ATOM 675 N N . SER A 1 84 ? 14.760 7.980 22.801 1.00 50.75 84 SER A N 1
ATOM 676 C CA . SER A 1 84 ? 13.895 6.856 22.403 1.00 50.75 84 SER A CA 1
ATOM 677 C C . SER A 1 84 ? 12.599 7.359 21.777 1.00 50.75 84 SER A C 1
ATOM 679 O O . SER A 1 84 ? 11.600 7.585 22.463 1.00 50.75 84 SER A O 1
ATOM 681 N N . ILE A 1 85 ? 12.610 7.530 20.456 1.00 52.22 85 ILE A N 1
ATOM 682 C CA . ILE A 1 85 ? 11.379 7.645 19.675 1.00 52.22 85 ILE A CA 1
ATOM 683 C C . ILE A 1 85 ? 10.731 6.258 19.718 1.00 52.22 85 ILE A C 1
ATOM 685 O O . ILE A 1 85 ? 11.097 5.370 18.956 1.00 52.22 85 ILE A O 1
ATOM 689 N N . SER A 1 86 ? 9.822 6.046 20.667 1.00 49.16 86 SER A N 1
ATOM 690 C CA . SER A 1 86 ? 8.974 4.858 20.709 1.00 49.16 86 SER A CA 1
ATOM 691 C C . SER A 1 86 ? 7.558 5.301 20.393 1.00 49.16 86 SER A C 1
ATOM 693 O O . SER A 1 86 ? 6.872 5.901 21.223 1.00 49.16 86 SER A O 1
ATOM 695 N N . THR A 1 87 ? 7.141 5.069 19.154 1.00 45.56 87 THR A N 1
ATOM 696 C CA . THR A 1 87 ? 5.734 5.128 18.782 1.00 45.56 87 THR A CA 1
ATOM 697 C C . THR A 1 87 ? 5.154 3.733 19.002 1.00 45.56 87 THR A C 1
ATOM 699 O O . THR A 1 87 ? 5.769 2.746 18.594 1.00 45.56 87 THR A O 1
ATOM 702 N N . PRO A 1 88 ? 3.985 3.595 19.651 1.00 43.84 88 PRO A N 1
ATOM 703 C CA . PRO A 1 88 ? 3.251 2.342 19.587 1.00 43.84 88 PRO A CA 1
ATOM 704 C C . PRO A 1 88 ? 3.032 2.017 18.107 1.00 43.84 88 PRO A C 1
ATOM 706 O O . PRO A 1 88 ? 2.346 2.766 17.409 1.00 43.84 88 PRO A O 1
ATOM 709 N N . ILE A 1 89 ? 3.648 0.938 17.621 1.00 43.12 89 ILE A N 1
ATOM 710 C CA . ILE A 1 89 ? 3.342 0.387 16.303 1.00 43.12 89 ILE A CA 1
ATOM 711 C C . ILE A 1 89 ? 1.983 -0.289 16.452 1.00 43.12 89 ILE A C 1
ATOM 713 O O . ILE A 1 89 ? 1.882 -1.472 16.766 1.00 43.12 89 ILE A O 1
ATOM 717 N N . ASP A 1 90 ? 0.925 0.503 16.314 1.00 50.19 90 ASP A N 1
ATOM 718 C CA . ASP A 1 90 ? -0.382 -0.038 15.985 1.00 50.19 90 ASP A CA 1
ATOM 719 C C . ASP A 1 90 ? -0.398 -0.262 14.472 1.00 50.19 90 ASP A C 1
ATOM 721 O O . ASP A 1 90 ? 0.096 0.562 13.700 1.00 50.19 90 ASP A O 1
ATOM 725 N N . THR A 1 91 ? -0.973 -1.375 14.035 1.00 54.31 91 THR A N 1
ATOM 726 C CA . THR A 1 91 ? -1.216 -1.694 12.619 1.00 54.31 91 THR A CA 1
ATOM 727 C C . THR A 1 91 ? -2.297 -0.784 12.011 1.00 54.31 91 THR A C 1
ATOM 729 O O . THR A 1 91 ? -3.158 -1.231 11.255 1.00 54.31 91 THR A O 1
ATOM 732 N N . ASP A 1 92 ? -2.333 0.496 12.386 1.00 62.88 92 ASP A N 1
ATOM 733 C CA . ASP A 1 92 ? -3.314 1.438 11.872 1.00 62.88 92 ASP A CA 1
ATOM 734 C C . ASP A 1 92 ? -2.908 1.851 10.457 1.00 62.88 92 ASP A C 1
ATOM 736 O O . ASP A 1 92 ? -2.077 2.731 10.247 1.00 62.88 92 ASP A O 1
ATOM 740 N N . TYR A 1 93 ? -3.521 1.197 9.471 1.00 66.81 93 TYR A N 1
ATOM 741 C CA . TYR A 1 93 ? -3.340 1.431 8.034 1.00 66.81 93 TYR A CA 1
ATOM 742 C C . TYR A 1 93 ? -3.887 2.792 7.548 1.00 66.81 93 TYR A C 1
ATOM 744 O O . TYR A 1 93 ? -4.325 2.921 6.406 1.00 66.81 93 TYR A O 1
ATOM 752 N N . GLY A 1 94 ? -3.898 3.814 8.407 1.00 78.50 94 GLY A N 1
ATOM 753 C CA . GLY A 1 94 ? -4.572 5.085 8.165 1.00 78.50 94 GLY A CA 1
ATOM 754 C C . GLY A 1 94 ? -6.092 4.939 8.010 1.00 78.50 94 GLY A C 1
ATOM 755 O O . GLY A 1 94 ? -6.652 3.844 7.964 1.00 78.50 94 GLY A O 1
ATOM 756 N N . ASP A 1 95 ? -6.793 6.072 7.944 1.00 86.81 95 ASP A N 1
ATOM 757 C CA . ASP A 1 95 ? -8.252 6.074 7.749 1.00 86.81 95 ASP A CA 1
ATOM 758 C C . ASP A 1 95 ? -8.664 6.232 6.281 1.00 86.81 95 ASP A C 1
ATOM 760 O O . ASP A 1 95 ? -9.792 5.887 5.930 1.00 86.81 95 ASP A O 1
ATOM 764 N N . ASN A 1 96 ? -7.766 6.727 5.425 1.00 91.00 96 ASN A N 1
ATOM 765 C CA . ASN A 1 96 ? -8.041 6.998 4.019 1.00 91.00 96 ASN A CA 1
ATOM 766 C C . ASN A 1 96 ? -7.055 6.261 3.118 1.00 91.00 96 ASN A C 1
ATOM 768 O O . ASN A 1 96 ? -5.838 6.359 3.278 1.00 91.00 96 ASN A O 1
ATOM 772 N N . ILE A 1 97 ? -7.613 5.548 2.149 1.00 92.44 97 ILE A N 1
ATOM 773 C CA . ILE A 1 97 ? -6.901 4.679 1.220 1.00 92.44 97 ILE A CA 1
ATOM 774 C C . ILE A 1 97 ? -7.171 5.193 -0.187 1.00 92.44 97 ILE A C 1
ATOM 776 O O . ILE A 1 97 ? -8.280 5.624 -0.497 1.00 92.44 97 ILE A O 1
ATOM 780 N N . MET A 1 98 ? -6.179 5.117 -1.054 1.00 93.06 98 MET A N 1
ATOM 781 C CA . MET A 1 98 ? -6.306 5.429 -2.470 1.00 93.06 98 MET A CA 1
ATOM 782 C C . MET A 1 98 ? -6.179 4.153 -3.281 1.00 93.06 98 MET A C 1
ATOM 784 O O . MET A 1 98 ? -5.258 3.372 -3.051 1.00 93.06 98 MET A O 1
ATOM 788 N N . ARG A 1 99 ? -7.072 3.967 -4.256 1.00 91.38 99 ARG A N 1
ATOM 789 C CA . ARG A 1 99 ? -6.862 3.009 -5.346 1.00 91.38 99 ARG A CA 1
ATOM 790 C C . ARG A 1 99 ? -6.239 3.746 -6.522 1.00 91.38 99 ARG A C 1
ATOM 792 O O . ARG A 1 99 ? -6.772 4.769 -6.948 1.00 91.38 99 ARG A O 1
ATOM 799 N N . PHE A 1 100 ? -5.159 3.205 -7.058 1.00 91.69 100 PHE A N 1
ATOM 800 C CA . PHE A 1 100 ? -4.482 3.728 -8.239 1.00 91.69 100 PHE A CA 1
ATOM 801 C C . PHE A 1 100 ? -3.943 2.580 -9.089 1.00 91.69 100 PHE A C 1
ATOM 803 O O . PHE A 1 100 ? -4.044 1.417 -8.705 1.00 91.69 100 PHE A O 1
ATOM 810 N N . LYS A 1 101 ? -3.421 2.894 -10.276 1.00 92.19 101 LYS A N 1
ATOM 811 C CA . LYS A 1 101 ? -2.836 1.897 -11.172 1.00 92.19 101 LYS A CA 1
ATOM 812 C C . LYS A 1 101 ? -1.402 2.258 -11.520 1.00 92.19 101 LYS A C 1
ATOM 814 O O . LYS A 1 101 ? -1.115 3.434 -11.724 1.00 92.19 101 LYS A O 1
ATOM 819 N N . VAL A 1 102 ? -0.540 1.253 -11.619 1.00 94.44 102 VAL A N 1
ATOM 820 C CA . VAL A 1 102 ? 0.893 1.408 -11.915 1.00 94.44 102 VAL A CA 1
ATOM 821 C C . VAL A 1 102 ? 1.309 0.544 -13.100 1.00 94.44 102 VAL A C 1
ATOM 823 O O . VAL A 1 102 ? 0.719 -0.509 -13.336 1.00 94.44 102 VAL A O 1
ATOM 826 N N . GLY A 1 103 ? 2.336 0.989 -13.825 1.00 95.19 103 GLY A N 1
ATOM 827 C CA . GLY A 1 103 ? 2.946 0.230 -14.914 1.00 95.19 103 GLY A CA 1
ATOM 828 C C . GLY A 1 103 ? 2.157 0.195 -16.225 1.00 95.19 103 GLY A C 1
ATOM 829 O O . GLY A 1 103 ? 1.049 0.732 -16.344 1.00 95.19 103 GLY A O 1
ATOM 830 N N . THR A 1 104 ? 2.764 -0.465 -17.209 1.00 96.81 104 THR A N 1
ATOM 831 C CA . THR A 1 104 ? 2.189 -0.758 -18.527 1.00 96.81 104 THR A CA 1
ATOM 832 C C . THR A 1 104 ? 2.497 -2.222 -18.855 1.00 96.81 104 THR A C 1
ATOM 834 O O . THR A 1 104 ? 3.665 -2.519 -19.069 1.00 96.81 104 THR A O 1
ATOM 837 N N . PRO A 1 105 ? 1.508 -3.138 -18.862 1.00 95.69 105 PRO A N 1
ATOM 838 C CA . PRO A 1 105 ? 0.082 -2.910 -18.625 1.00 95.69 105 PRO A CA 1
ATOM 839 C C . PRO A 1 105 ? -0.230 -2.467 -17.185 1.00 95.69 105 PRO A C 1
ATOM 841 O O . PRO A 1 105 ? 0.528 -2.703 -16.250 1.00 95.69 105 PRO A O 1
ATOM 844 N N . ARG A 1 106 ? -1.375 -1.798 -17.013 1.00 94.12 106 ARG A N 1
ATOM 845 C CA . ARG A 1 106 ? -1.780 -1.194 -15.735 1.00 94.12 106 ARG A CA 1
ATOM 846 C C . ARG A 1 106 ? -2.177 -2.252 -14.702 1.00 94.12 106 ARG A C 1
ATOM 848 O O . ARG A 1 106 ? -3.146 -2.978 -14.922 1.00 94.12 106 ARG A O 1
ATOM 855 N N . VAL A 1 107 ? -1.523 -2.245 -13.544 1.00 93.69 107 VAL A N 1
ATOM 856 C CA . VAL A 1 107 ? -1.822 -3.103 -12.384 1.00 93.69 107 VAL A CA 1
ATOM 857 C C . VAL A 1 107 ? -2.519 -2.285 -11.298 1.00 93.69 107 VAL A C 1
ATOM 859 O O . VAL A 1 107 ? -2.089 -1.174 -11.003 1.00 93.69 107 VAL A O 1
ATOM 862 N N . ASP A 1 108 ? -3.607 -2.806 -10.724 1.00 91.62 108 ASP A N 1
ATOM 863 C CA . ASP A 1 108 ? -4.314 -2.172 -9.602 1.00 91.62 108 ASP A CA 1
ATOM 864 C C . ASP A 1 108 ? -3.497 -2.242 -8.304 1.00 91.62 108 ASP A C 1
ATOM 866 O O . ASP A 1 108 ? -3.083 -3.320 -7.881 1.00 91.62 108 ASP A O 1
ATOM 870 N N . THR A 1 109 ? -3.363 -1.097 -7.638 1.00 91.56 109 THR A N 1
ATOM 871 C CA . THR A 1 109 ? -2.627 -0.926 -6.382 1.00 91.56 109 THR A CA 1
ATOM 872 C C . THR A 1 109 ? -3.451 -0.108 -5.387 1.00 91.56 109 THR A C 1
ATOM 874 O O . THR A 1 109 ? -4.288 0.719 -5.762 1.00 91.56 109 THR A O 1
ATOM 877 N N . PHE A 1 110 ? -3.203 -0.335 -4.097 1.00 90.38 110 PHE A N 1
ATOM 878 C CA . PHE A 1 110 ? -3.735 0.475 -3.006 1.00 90.38 110 PHE A CA 1
ATOM 879 C C . PHE A 1 110 ? -2.602 1.109 -2.203 1.00 90.38 110 PHE A C 1
ATOM 881 O O . PHE A 1 110 ? -1.551 0.499 -2.021 1.00 90.38 110 PHE A O 1
ATOM 888 N N . GLY A 1 111 ? -2.839 2.310 -1.686 1.00 90.19 111 GLY A N 1
ATOM 889 C CA . GLY A 1 111 ? -1.908 3.004 -0.801 1.00 90.19 111 GLY A CA 1
ATOM 890 C C . GLY A 1 111 ? -2.643 3.794 0.268 1.00 90.19 111 GLY A C 1
ATOM 891 O O . GLY A 1 111 ? -3.792 4.197 0.081 1.00 90.19 111 GLY A O 1
ATOM 892 N N . ILE A 1 112 ? -1.983 4.008 1.399 1.00 90.19 112 ILE A N 1
ATOM 893 C CA . ILE A 1 112 ? -2.496 4.857 2.474 1.00 90.19 112 ILE A CA 1
ATOM 894 C C . ILE A 1 112 ? -2.220 6.306 2.084 1.00 90.19 112 ILE A C 1
ATOM 896 O O . ILE A 1 112 ? -1.101 6.641 1.699 1.00 90.19 112 ILE A O 1
ATOM 900 N N . PHE A 1 113 ? -3.226 7.171 2.178 1.00 89.69 113 PHE A N 1
ATOM 901 C CA . PHE A 1 113 ? -3.017 8.592 1.932 1.00 89.69 113 PHE A CA 1
ATOM 902 C C . PHE A 1 113 ? -2.296 9.225 3.127 1.00 89.69 113 PHE A C 1
ATOM 904 O O . PHE A 1 113 ? -2.898 9.431 4.183 1.00 89.69 113 PHE A O 1
ATOM 911 N N . ASN A 1 114 ? -1.004 9.508 2.955 1.00 85.62 114 ASN A N 1
ATOM 912 C CA . ASN A 1 114 ? -0.147 10.107 3.970 1.00 85.62 114 ASN A CA 1
ATOM 913 C C . ASN A 1 114 ? 0.466 11.411 3.450 1.00 85.62 114 ASN A C 1
ATOM 915 O O . ASN A 1 114 ? 1.259 11.389 2.518 1.00 85.62 114 ASN A O 1
ATOM 919 N N . THR A 1 115 ? 0.124 12.542 4.068 1.00 86.50 115 THR A N 1
ATOM 920 C CA . THR A 1 115 ? 0.688 13.860 3.722 1.00 86.50 115 THR A CA 1
ATOM 921 C C . THR A 1 115 ? 1.962 14.186 4.501 1.00 86.50 115 THR A C 1
ATOM 923 O O . THR A 1 115 ? 2.530 15.256 4.314 1.00 86.50 115 THR A O 1
ATOM 926 N N . ALA A 1 116 ? 2.375 13.317 5.428 1.00 81.12 116 ALA A N 1
ATOM 927 C CA . ALA A 1 116 ? 3.512 13.551 6.316 1.00 81.12 116 ALA A CA 1
ATOM 928 C C . ALA A 1 116 ? 4.830 12.939 5.804 1.00 81.12 116 ALA A C 1
ATOM 930 O O . ALA A 1 116 ? 5.827 12.979 6.520 1.00 81.12 116 ALA A O 1
ATOM 931 N N . SER A 1 117 ? 4.836 12.352 4.605 1.00 80.94 117 SER A N 1
ATOM 932 C CA . SER A 1 117 ? 6.029 11.801 3.956 1.00 80.94 117 SER A CA 1
ATOM 933 C C . SER A 1 117 ? 6.065 12.168 2.477 1.00 80.94 117 SER A C 1
ATOM 935 O O . SER A 1 117 ? 5.024 12.326 1.844 1.00 80.94 117 SER A O 1
ATOM 937 N N . ASP A 1 118 ? 7.271 12.241 1.936 1.00 82.62 118 ASP A N 1
ATOM 938 C CA . ASP A 1 118 ? 7.588 12.377 0.511 1.00 82.62 118 ASP A CA 1
ATOM 939 C C . ASP A 1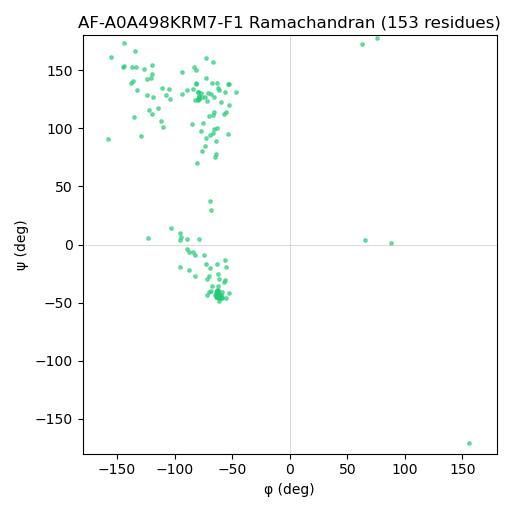 118 ? 7.674 11.018 -0.212 1.00 82.62 118 ASP A C 1
ATOM 941 O O . ASP A 1 118 ? 7.474 10.937 -1.421 1.00 82.62 118 ASP A O 1
ATOM 945 N N . LEU A 1 119 ? 7.909 9.930 0.526 1.00 85.88 119 LEU A N 1
ATOM 946 C CA . LEU A 1 119 ? 8.050 8.590 -0.039 1.00 85.88 119 LEU A CA 1
ATOM 947 C C . LEU A 1 119 ? 6.702 7.924 -0.375 1.00 85.88 119 LEU A C 1
ATOM 949 O O . LEU A 1 119 ? 5.863 7.700 0.502 1.00 85.88 119 LEU A O 1
ATOM 953 N N . ILE A 1 120 ? 6.556 7.488 -1.630 1.00 88.62 120 ILE A N 1
ATOM 954 C CA . ILE A 1 120 ? 5.489 6.589 -2.095 1.00 88.62 120 ILE A CA 1
ATOM 955 C C . ILE A 1 120 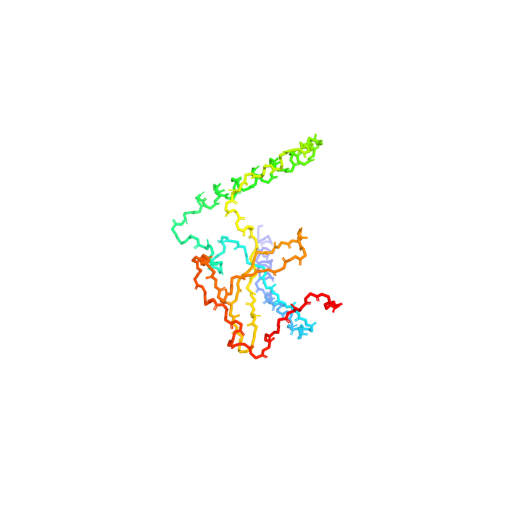? 6.080 5.192 -2.285 1.00 88.62 120 ILE A C 1
ATOM 957 O O . ILE A 1 120 ? 7.040 5.012 -3.030 1.00 88.62 120 ILE A O 1
ATOM 961 N N . TRP A 1 121 ? 5.489 4.182 -1.649 1.00 90.44 121 TRP A N 1
ATOM 962 C CA . TRP A 1 121 ? 5.948 2.800 -1.769 1.00 90.44 121 TRP A CA 1
ATOM 963 C C . TRP A 1 121 ? 4.781 1.811 -1.730 1.00 90.44 121 TRP A C 1
ATOM 965 O O . TRP A 1 121 ? 3.723 2.078 -1.161 1.00 90.44 121 TRP A O 1
ATOM 975 N N . PHE A 1 122 ? 4.983 0.659 -2.365 1.00 91.94 122 PHE A N 1
ATOM 976 C CA . PHE A 1 122 ? 4.079 -0.489 -2.347 1.00 91.94 122 PHE A CA 1
ATOM 977 C C . PHE A 1 122 ? 4.883 -1.766 -2.629 1.00 91.94 122 PHE A C 1
ATOM 979 O O . PHE A 1 122 ? 5.999 -1.704 -3.148 1.00 91.94 122 PHE A O 1
ATOM 986 N N . GLN A 1 123 ? 4.335 -2.932 -2.283 1.00 91.75 123 GLN A N 1
ATOM 987 C CA . GLN A 1 123 ? 5.004 -4.211 -2.521 1.00 91.75 123 GLN A CA 1
ATOM 988 C C . GLN A 1 123 ? 5.099 -4.546 -4.014 1.00 91.75 123 GLN A C 1
ATOM 990 O O . GLN A 1 123 ? 4.099 -4.550 -4.736 1.00 91.75 123 GLN A O 1
ATOM 995 N N . CYS A 1 124 ? 6.306 -4.893 -4.451 1.00 94.75 124 CYS A N 1
ATOM 996 C CA . CYS A 1 124 ? 6.601 -5.374 -5.795 1.00 94.75 124 CYS A CA 1
ATOM 997 C C . CYS A 1 124 ? 7.522 -6.603 -5.748 1.00 94.75 124 CYS A C 1
ATOM 999 O O . CYS A 1 124 ? 8.081 -6.929 -4.699 1.00 94.75 124 CYS A O 1
ATOM 1001 N N . LYS A 1 125 ? 7.647 -7.311 -6.874 1.00 94.88 125 LYS A N 1
ATOM 1002 C CA . LYS A 1 125 ? 8.587 -8.425 -7.026 1.00 94.88 125 LYS A CA 1
ATOM 1003 C C . LYS A 1 125 ? 10.000 -7.932 -7.390 1.00 94.88 125 LYS A C 1
ATOM 1005 O O . LYS A 1 125 ? 10.126 -6.913 -8.063 1.00 94.88 125 LYS A O 1
ATOM 1010 N N . PRO A 1 126 ? 11.048 -8.696 -7.038 1.00 95.25 126 PRO A N 1
ATOM 1011 C CA . PRO A 1 126 ? 11.028 -9.748 -6.024 1.00 95.25 126 PRO A CA 1
ATOM 1012 C C . PRO A 1 126 ? 10.822 -9.131 -4.631 1.00 95.25 126 PRO A C 1
ATOM 1014 O O . PRO A 1 126 ? 11.413 -8.105 -4.312 1.00 95.25 126 PRO A O 1
ATOM 1017 N N . CYS A 1 127 ? 10.000 -9.764 -3.794 1.00 92.25 127 CYS A N 1
ATOM 1018 C CA . CYS A 1 127 ? 9.885 -9.412 -2.381 1.00 92.25 127 CYS A CA 1
ATOM 1019 C C . CYS A 1 127 ? 10.560 -10.498 -1.543 1.00 92.25 127 CYS A C 1
ATOM 1021 O O . CYS A 1 127 ? 10.286 -11.681 -1.722 1.00 92.25 127 CYS A O 1
ATOM 1023 N N . GLU A 1 128 ? 11.462 -10.101 -0.643 1.00 91.31 128 GLU A N 1
ATOM 1024 C CA . GLU A 1 128 ? 12.146 -11.035 0.263 1.00 91.31 128 GLU A CA 1
ATOM 1025 C C . GLU A 1 128 ? 11.186 -11.551 1.346 1.00 91.31 128 GLU A C 1
ATOM 1027 O O . GLU A 1 128 ? 11.128 -12.742 1.639 1.00 91.31 128 GLU A O 1
ATOM 1032 N N . LYS A 1 129 ? 10.386 -10.639 1.910 1.00 91.00 129 LYS A N 1
ATOM 1033 C CA . LYS A 1 129 ? 9.316 -10.931 2.868 1.00 91.00 129 LYS A CA 1
ATOM 1034 C C . LYS A 1 129 ? 8.042 -10.262 2.390 1.00 91.00 129 LYS A C 1
ATOM 1036 O O . LYS A 1 129 ? 7.818 -9.082 2.648 1.00 91.00 129 LYS A O 1
ATOM 1041 N N . CYS A 1 130 ? 7.237 -11.015 1.654 1.00 90.56 130 CYS A N 1
ATOM 1042 C CA . CYS A 1 130 ? 5.995 -10.495 1.116 1.00 90.56 130 CYS A CA 1
ATOM 1043 C C . CYS A 1 130 ? 4.913 -10.498 2.206 1.00 90.56 130 CYS A C 1
ATOM 1045 O O . CYS A 1 130 ? 4.705 -11.518 2.865 1.00 90.56 130 CYS A O 1
ATOM 1047 N N . TYR A 1 131 ? 4.206 -9.385 2.387 1.00 87.88 131 TYR A N 1
ATOM 1048 C CA . TYR A 1 131 ? 2.972 -9.371 3.162 1.00 87.88 131 TYR A CA 1
ATOM 1049 C C . TYR A 1 131 ? 1.803 -9.860 2.304 1.00 87.88 131 TYR A C 1
ATOM 1051 O O . TYR A 1 131 ? 1.775 -9.680 1.081 1.00 87.88 131 TYR A O 1
ATOM 1059 N N . GLU A 1 132 ? 0.819 -10.475 2.956 1.00 85.12 132 GLU A N 1
ATOM 1060 C CA . GLU A 1 132 ? -0.403 -10.909 2.290 1.00 85.12 132 GLU A CA 1
ATOM 1061 C C . GLU A 1 132 ? -1.197 -9.698 1.794 1.00 85.12 132 GLU A C 1
ATOM 1063 O O . GLU A 1 132 ? -1.523 -8.780 2.550 1.00 85.12 132 GLU A O 1
ATOM 1068 N N . GLN A 1 133 ? -1.532 -9.703 0.507 1.00 85.69 133 GLN A N 1
ATOM 1069 C CA . GLN A 1 133 ? -2.391 -8.699 -0.107 1.00 85.69 133 GLN A CA 1
ATOM 1070 C C . GLN A 1 133 ? -3.406 -9.367 -1.031 1.00 85.69 133 GLN A C 1
ATOM 1072 O O . GLN A 1 133 ? -3.083 -10.298 -1.761 1.00 85.69 133 GLN A O 1
ATOM 1077 N N . GLY A 1 134 ? -4.640 -8.859 -1.027 1.00 83.56 134 GLY A N 1
ATOM 1078 C CA . GLY A 1 134 ? -5.729 -9.369 -1.873 1.00 83.56 134 GLY A CA 1
ATOM 1079 C C . GLY A 1 134 ? -5.677 -8.907 -3.335 1.00 83.56 134 GLY A C 1
ATOM 1080 O O . GLY A 1 134 ? -6.608 -9.174 -4.087 1.00 83.56 134 GLY A O 1
ATOM 1081 N N . ILE A 1 135 ? -4.626 -8.183 -3.730 1.00 87.19 135 ILE A N 1
ATOM 1082 C CA . ILE A 1 135 ? -4.402 -7.687 -5.094 1.00 87.19 135 ILE A CA 1
ATOM 1083 C C . ILE A 1 135 ? -3.101 -8.255 -5.675 1.00 87.19 135 ILE A C 1
ATOM 1085 O O . ILE A 1 135 ? -2.186 -8.558 -4.904 1.00 87.19 135 ILE A O 1
ATOM 1089 N N . PRO A 1 136 ? -2.972 -8.363 -7.011 1.00 90.44 136 PRO A N 1
ATOM 1090 C CA . PRO A 1 136 ? -1.736 -8.814 -7.645 1.00 90.44 136 PRO A CA 1
ATOM 1091 C C . PRO A 1 136 ? -0.518 -8.006 -7.182 1.00 90.44 136 PRO A C 1
ATOM 1093 O O . PRO A 1 136 ? -0.580 -6.783 -7.062 1.00 90.44 136 PRO A O 1
ATOM 1096 N N . ILE A 1 137 ? 0.599 -8.688 -6.927 1.00 92.69 137 ILE A N 1
ATOM 1097 C CA . ILE A 1 137 ? 1.876 -8.027 -6.642 1.00 92.69 137 ILE A CA 1
ATOM 1098 C C . ILE A 1 137 ? 2.444 -7.520 -7.966 1.00 92.69 137 ILE A C 1
ATOM 1100 O O . ILE A 1 137 ? 2.581 -8.294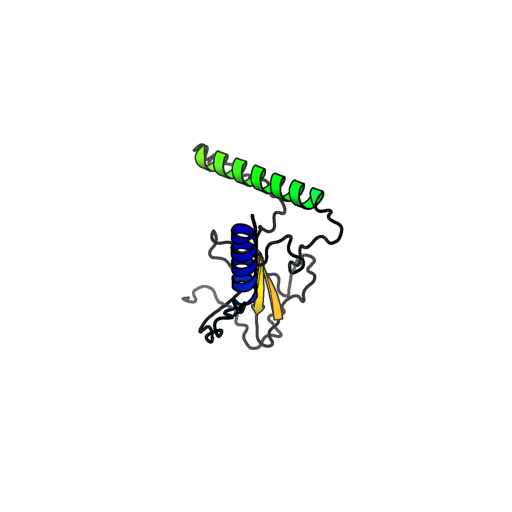 -8.915 1.00 92.69 137 ILE A O 1
ATOM 1104 N N . PHE A 1 138 ? 2.784 -6.234 -8.020 1.00 95.19 138 PHE A N 1
ATOM 1105 C CA . PHE A 1 138 ? 3.404 -5.636 -9.198 1.00 95.19 138 PHE A CA 1
ATOM 1106 C C . PHE A 1 138 ? 4.754 -6.294 -9.493 1.00 95.19 138 PHE A C 1
ATOM 1108 O O . PHE A 1 138 ? 5.580 -6.451 -8.595 1.00 95.19 138 PHE A O 1
ATOM 1115 N N . ASP A 1 139 ? 4.983 -6.656 -10.751 1.00 96.06 139 ASP A N 1
ATOM 1116 C CA . ASP A 1 139 ? 6.246 -7.216 -11.216 1.00 96.06 139 ASP A CA 1
ATOM 1117 C C . ASP A 1 139 ? 6.930 -6.212 -12.152 1.00 96.06 139 ASP A C 1
ATOM 1119 O O . ASP A 1 139 ? 6.472 -6.045 -13.287 1.00 96.06 139 ASP A O 1
ATOM 1123 N N . PRO A 1 140 ? 7.998 -5.531 -11.700 1.00 96.25 140 PRO A N 1
ATOM 1124 C CA . PRO A 1 140 ? 8.725 -4.569 -12.517 1.00 96.25 140 PRO A CA 1
ATOM 1125 C C . PRO A 1 140 ? 9.239 -5.159 -13.833 1.00 96.25 140 PRO A C 1
ATOM 1127 O O . PRO A 1 140 ? 9.291 -4.442 -14.829 1.00 96.25 140 PRO A O 1
ATOM 1130 N N . ALA A 1 141 ? 9.567 -6.458 -13.864 1.00 96.62 141 ALA A N 1
ATOM 1131 C CA . ALA A 1 141 ? 10.060 -7.129 -15.067 1.00 96.62 141 ALA A CA 1
ATOM 1132 C C . ALA A 1 141 ? 8.989 -7.275 -16.162 1.00 96.62 141 ALA A C 1
ATOM 1134 O O . ALA A 1 141 ? 9.333 -7.442 -17.327 1.00 96.62 141 ALA A O 1
ATOM 1135 N N . ASN A 1 142 ? 7.705 -7.186 -15.798 1.00 96.44 142 ASN A N 1
ATOM 1136 C CA . ASN A 1 142 ? 6.573 -7.312 -16.721 1.00 96.44 142 ASN A CA 1
ATOM 1137 C C . ASN A 1 142 ? 5.933 -5.958 -17.071 1.00 96.44 142 ASN A C 1
ATOM 1139 O O . ASN A 1 142 ? 4.802 -5.931 -17.555 1.00 96.44 142 ASN A O 1
ATOM 1143 N N . SER A 1 143 ? 6.599 -4.838 -16.773 1.00 97.62 143 SER A N 1
ATOM 1144 C CA . SER A 1 143 ? 6.069 -3.498 -17.029 1.00 97.62 143 SER A CA 1
ATOM 1145 C C . SER A 1 143 ? 6.970 -2.709 -17.974 1.00 97.62 143 SER A C 1
ATOM 1147 O O . SER A 1 143 ? 8.027 -2.235 -17.565 1.00 97.62 143 SER A O 1
ATOM 1149 N N . ASP A 1 144 ? 6.483 -2.426 -19.180 1.00 97.81 144 ASP A N 1
ATOM 1150 C CA . ASP A 1 144 ? 7.202 -1.678 -20.224 1.00 97.81 144 ASP A CA 1
ATOM 1151 C C . ASP A 1 144 ? 7.544 -0.239 -19.806 1.00 97.81 144 ASP A C 1
ATOM 1153 O O . ASP A 1 144 ? 8.497 0.362 -20.295 1.00 97.81 144 ASP A O 1
ATOM 1157 N N . SER A 1 145 ? 6.765 0.334 -18.885 1.00 96.88 145 SER A N 1
ATOM 1158 C CA . SER A 1 145 ? 6.986 1.687 -18.365 1.00 96.88 145 SER A CA 1
ATOM 1159 C C . SER A 1 145 ? 7.807 1.726 -17.071 1.00 96.88 145 SER A C 1
ATOM 1161 O O . SER A 1 145 ? 7.885 2.782 -16.446 1.00 96.88 145 SER A O 1
ATOM 1163 N N . TYR A 1 146 ? 8.346 0.593 -16.605 1.00 96.44 146 TYR A N 1
ATOM 1164 C CA . TYR A 1 146 ? 9.193 0.569 -15.412 1.00 96.44 146 TYR A CA 1
ATOM 1165 C C . TYR A 1 146 ? 10.638 0.912 -15.777 1.00 96.44 146 TYR A C 1
ATOM 1167 O O . TYR A 1 146 ? 11.202 0.360 -16.718 1.00 96.44 146 TYR A O 1
ATOM 1175 N N . GLN A 1 147 ? 11.258 1.792 -14.993 1.00 94.69 147 GLN A N 1
ATOM 1176 C CA . GLN A 1 147 ? 12.680 2.097 -15.095 1.00 94.69 147 GLN A CA 1
ATOM 1177 C C . GLN A 1 147 ? 13.286 2.199 -13.701 1.00 94.69 147 GLN A C 1
ATOM 1179 O O . GLN A 1 147 ? 12.688 2.761 -12.782 1.00 94.69 147 GLN A O 1
ATOM 1184 N N . LYS A 1 148 ? 14.489 1.643 -13.541 1.00 92.75 148 LYS A N 1
ATOM 1185 C CA . LYS A 1 148 ? 15.231 1.731 -12.287 1.00 92.75 148 LYS A CA 1
ATOM 1186 C C . LYS A 1 148 ? 15.908 3.094 -12.195 1.00 92.75 148 LYS A C 1
ATOM 1188 O O . LYS A 1 148 ? 16.700 3.451 -13.062 1.00 92.75 148 LYS A O 1
ATOM 1193 N N . VAL A 1 149 ? 15.635 3.812 -11.113 1.00 90.25 149 VAL A N 1
ATOM 1194 C CA . VAL A 1 149 ? 16.316 5.067 -10.785 1.00 90.25 149 VAL A CA 1
ATOM 1195 C C . VAL A 1 149 ? 17.687 4.737 -10.185 1.00 90.25 149 VAL A C 1
ATOM 1197 O O . VAL A 1 149 ? 17.785 3.937 -9.252 1.00 90.25 149 VAL A O 1
ATOM 1200 N N . MET A 1 150 ? 18.754 5.298 -10.757 1.00 90.88 150 MET A N 1
ATOM 1201 C CA . MET A 1 150 ? 20.133 5.093 -10.296 1.00 90.88 150 MET A CA 1
ATOM 1202 C C . MET A 1 150 ? 20.540 6.199 -9.320 1.00 90.88 150 MET A C 1
ATOM 1204 O O . MET A 1 150 ? 20.119 7.342 -9.463 1.00 90.88 150 MET A O 1
ATOM 1208 N N . CYS A 1 151 ? 21.400 5.889 -8.348 1.00 91.31 151 CYS A N 1
ATOM 1209 C CA . CYS A 1 151 ? 21.916 6.899 -7.423 1.00 91.31 151 CYS A CA 1
ATOM 1210 C C . CYS A 1 151 ? 22.598 8.047 -8.185 1.00 91.31 151 CYS A C 1
ATOM 1212 O O . CYS A 1 151 ? 23.444 7.802 -9.044 1.00 91.31 151 CYS A O 1
ATOM 1214 N N . GLY A 1 152 ? 22.250 9.290 -7.844 1.00 87.50 152 GLY A N 1
ATOM 1215 C CA . GLY A 1 152 ? 22.789 10.486 -8.497 1.00 87.50 152 GLY A CA 1
ATOM 1216 C C . GLY A 1 152 ? 22.021 10.943 -9.739 1.00 87.50 152 GLY A C 1
ATOM 1217 O O . GLY A 1 152 ? 22.412 11.941 -10.341 1.00 87.50 152 GLY A O 1
ATOM 1218 N N . SER A 1 153 ? 20.928 10.272 -10.120 1.00 82.12 153 SER A N 1
ATOM 1219 C CA . SER A 1 153 ? 19.958 10.869 -11.039 1.00 82.12 153 SER A CA 1
ATOM 1220 C C . SER A 1 153 ? 19.346 12.115 -10.403 1.00 82.12 153 SER A C 1
ATOM 1222 O O . SER A 1 153 ? 18.960 12.088 -9.235 1.00 82.12 153 SER A O 1
ATOM 1224 N N . ILE A 1 154 ? 19.250 13.190 -11.176 1.00 73.56 154 ILE A N 1
ATOM 1225 C CA . ILE A 1 154 ? 18.494 14.379 -10.791 1.00 73.56 154 ILE A CA 1
ATOM 1226 C C . ILE A 1 154 ? 17.016 14.058 -11.046 1.00 73.56 154 ILE A C 1
ATOM 1228 O O . ILE A 1 154 ? 16.691 13.587 -12.138 1.00 73.56 154 ILE A O 1
ATOM 1232 N N . GLU A 1 155 ? 16.167 14.245 -10.034 1.00 57.91 155 GLU A N 1
ATOM 1233 C CA . GLU A 1 155 ? 14.704 14.275 -10.204 1.00 57.91 155 GLU A CA 1
ATOM 1234 C C . GLU A 1 155 ? 14.254 15.512 -10.988 1.00 57.91 155 GLU A C 1
ATOM 1236 O O . GLU A 1 155 ? 14.780 16.617 -10.712 1.00 57.91 155 GLU A O 1
#

Foldseek 3Di:
DVVVVVVVVVVVVVVVPPPPPPCPPDPDPPPDDDWDKDFCCDPVHQNPDPPDDPVNVVVVVVVVVVLVVVVVVVVVVPPPPVPDPDDPPDVCQEGIKTWDWDFVVTFIDMHRDDPPDPDDDDAAPPDPDDDDDPGDHHYLVPGPPRDDDDPPDDD

Mean predicted aligned error: 12.89 Å

Radius of gyration: 24.66 Å; Cα contacts (8 Å, |Δi|>4): 104; chains: 1; bounding box: 82×39×46 Å

Secondary structure (DSSP, 8-state):
-HHHHHHHHHHHHHHHHS------------SS----EEETTSTTSTT--TT--HHHHHHHHHHHHHHHHHHHHHHHTT---TT-----------SEEEEEEETTTTEEEEEE--SS-S-----BSS-SSPPP-SSPPB-GGG-TT--PPPTT---

Sequence (155 aa):
MASNLIFSHLLISIMITIPQSSMSSPKTPVRGFEARLIHRDSPQSPFYNL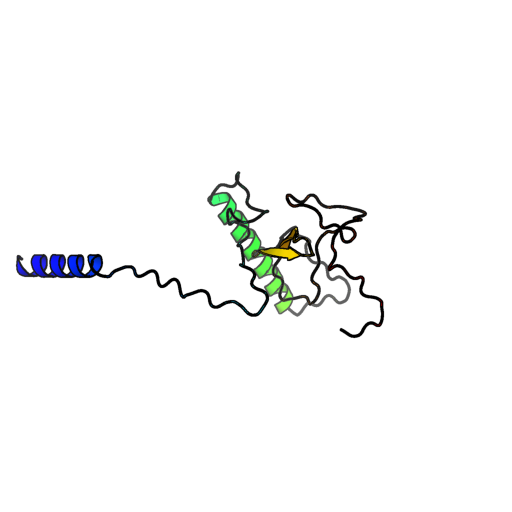KATPTNRIKSARRRIIARQNYFKWLMSGKTQRNSISTPIDTDYGDNIMRFKVGTPRVDTFGIFNTASDLIWFQCKPCEKCYEQGIPIFDPANSDSYQKVMCGSIE

InterPro domains:
  IPR021109 Aspartic peptidase domain superfamily [G3DSA:2.40.70.10] (75-155)
  IPR021109 Aspartic peptidase domain superfamily [SSF50630] (90-153)
  IPR032861 Xylanase inhibitor, N-terminal [PF14543] (97-153)
  IPR033121 Peptidase family A1 domain [PS51767] (96-155)
  IPR051708 Plant Aspartic Proteinase A1 [PTHR47967] (12-153)

pLDDT: mean 80.69, std 14.95, range [43.12, 97.81]